Protein AF-A0A821C8C7-F1 (afdb_monomer)

InterPro domains:
  IPR041588 Integrase zinc-binding domain [PF17921] (34-67)

Secondary structure (DSSP, 8-state):
--------------------PPPP-PPB--SSHHHHHHHHHHHH-GGG-TT--HHHHHHHHHTT-B-

Sequence (67 aa):
MARGRQDSTRHKKEYSKKQQMPLPSVPFVPAGRIRADILKIYHDTPGNGAHFGRDKTTRKIQERYYW

Solvent-accessible surface area (backbone atoms only — not comparable to full-atom values): 4496 Å² total; per-residue (Å²): 141,87,82,88,82,86,84,77,83,80,77,77,82,77,76,74,77,73,78,76,70,76,74,75,91,42,54,79,54,69,89,60,68,66,54,56,51,53,52,46,51,40,42,70,33,64,93,72,48,33,77,63,49,71,67,57,41,50,52,60,44,56,74,56,32,44,122

Radius of gyration: 25.51 Å; Cα contacts (8 Å, |Δi|>4): 42; chains: 1; bounding box: 22×43×82 Å

Organism: NCBI:txid392030

Foldseek 3Di:
DDDDDDDDDPPPPDPPPPPPDPQLPAEEDDDDVVVVVLLCCCQPPVVNPHPPDDPSSVVSCSNHYDD

pLDDT: mean 75.04, std 17.38, range [46.56, 96.12]

Structure (mmCIF, N/CA/C/O backbone):
data_AF-A0A821C8C7-F1
#
_entry.id   AF-A0A821C8C7-F1
#
loop_
_atom_site.group_PDB
_atom_site.id
_atom_site.type_symbol
_atom_site.label_atom_id
_atom_site.label_alt_id
_atom_site.label_comp_id
_atom_site.label_asym_id
_atom_site.label_entity_id
_atom_site.label_seq_id
_atom_site.pdbx_PDB_ins_code
_atom_site.Cartn_x
_atom_site.Cartn_y
_atom_site.Cartn_z
_atom_site.occupancy
_atom_site.B_iso_or_equiv
_atom_site.auth_seq_id
_atom_site.auth_comp_id
_atom_site.auth_asym_id
_atom_site.auth_atom_id
_atom_site.pdbx_PDB_model_num
ATOM 1 N N . MET A 1 1 ? 9.398 34.111 69.643 1.00 49.59 1 MET A N 1
ATOM 2 C CA . MET A 1 1 ? 9.203 32.798 68.989 1.00 49.59 1 MET A CA 1
ATOM 3 C C . MET A 1 1 ? 7.959 32.866 68.110 1.00 49.59 1 MET A C 1
ATOM 5 O O . MET A 1 1 ? 6.880 32.967 68.664 1.00 49.59 1 MET A O 1
ATOM 9 N N . ALA A 1 2 ? 8.087 32.834 66.781 1.00 48.03 2 ALA A N 1
ATOM 10 C CA . ALA A 1 2 ? 7.004 32.448 65.867 1.00 48.03 2 ALA A CA 1
ATOM 11 C C . ALA A 1 2 ? 7.624 32.075 64.512 1.00 48.03 2 ALA A C 1
ATOM 13 O O . ALA A 1 2 ? 8.390 32.845 63.939 1.00 48.03 2 ALA A O 1
ATOM 14 N N . ARG A 1 3 ? 7.370 30.842 64.072 1.00 46.56 3 ARG A N 1
ATOM 15 C CA . ARG A 1 3 ? 7.943 30.202 62.885 1.00 46.56 3 ARG A CA 1
ATOM 16 C C . ARG A 1 3 ? 7.021 30.408 61.681 1.00 46.56 3 ARG A C 1
ATOM 18 O O . ARG A 1 3 ? 5.825 30.204 61.820 1.00 46.56 3 ARG A O 1
ATOM 25 N N . GLY A 1 4 ? 7.629 30.638 60.516 1.00 49.09 4 GLY A N 1
ATOM 26 C CA . GLY A 1 4 ? 7.317 29.943 59.261 1.00 49.09 4 GLY A CA 1
ATOM 27 C C . GLY A 1 4 ? 6.051 30.324 58.485 1.00 49.09 4 GLY A C 1
ATOM 28 O O . GLY A 1 4 ? 4.940 30.113 58.947 1.00 49.09 4 GLY A O 1
ATOM 29 N N . ARG A 1 5 ? 6.227 30.662 57.205 1.00 46.62 5 ARG A N 1
ATOM 30 C CA . ARG A 1 5 ? 5.892 29.763 56.083 1.00 46.62 5 ARG A CA 1
ATOM 31 C C . ARG A 1 5 ? 6.389 30.366 54.773 1.00 46.62 5 ARG A C 1
ATOM 33 O O . ARG A 1 5 ? 6.176 31.535 54.490 1.00 46.62 5 ARG A O 1
ATOM 40 N N . GLN A 1 6 ? 7.091 29.536 54.016 1.00 50.00 6 GLN A N 1
ATOM 41 C CA . GLN A 1 6 ? 7.500 29.780 52.642 1.00 50.00 6 GLN A CA 1
ATOM 42 C C . GLN A 1 6 ? 6.284 29.508 51.750 1.00 50.00 6 GLN A C 1
ATOM 44 O O . GLN A 1 6 ? 5.750 28.401 51.814 1.00 50.00 6 GLN A O 1
ATOM 49 N N . ASP A 1 7 ? 5.871 30.460 50.915 1.00 48.72 7 ASP A N 1
ATOM 50 C CA . ASP A 1 7 ? 4.947 30.176 49.815 1.00 48.72 7 ASP A CA 1
ATOM 51 C C . ASP A 1 7 ? 5.745 30.049 48.518 1.00 48.72 7 ASP A C 1
ATOM 53 O O . ASP A 1 7 ? 6.187 31.015 47.897 1.00 48.72 7 ASP A O 1
ATOM 57 N N . SER A 1 8 ? 5.998 28.789 48.172 1.00 50.53 8 SER A N 1
ATOM 58 C CA . SER A 1 8 ? 6.644 28.363 46.941 1.00 50.53 8 SER A CA 1
ATOM 59 C C . SER A 1 8 ? 5.683 28.594 45.776 1.00 50.53 8 SER A C 1
ATOM 61 O O . SER A 1 8 ? 4.615 27.982 45.686 1.00 50.53 8 SER A O 1
ATOM 63 N N . THR A 1 9 ? 6.063 29.486 44.865 1.00 58.50 9 THR A N 1
ATOM 64 C CA . THR A 1 9 ? 5.364 29.727 43.606 1.00 58.50 9 THR A CA 1
ATOM 65 C C . THR A 1 9 ? 5.394 28.463 42.745 1.00 58.50 9 THR A C 1
ATOM 67 O O . THR A 1 9 ? 6.381 28.103 42.100 1.00 58.50 9 THR A O 1
ATOM 70 N N . ARG A 1 10 ? 4.258 27.762 42.753 1.00 56.62 10 ARG A N 1
ATOM 71 C CA . ARG A 1 10 ? 3.974 26.559 41.970 1.00 56.62 10 ARG A CA 1
ATOM 72 C C . ARG A 1 10 ? 3.989 26.898 40.477 1.00 56.62 10 ARG A C 1
ATOM 74 O O . ARG A 1 10 ? 2.968 27.275 39.906 1.00 56.62 10 ARG A O 1
ATOM 81 N N . HIS A 1 11 ? 5.145 26.748 39.838 1.00 54.97 11 HIS A N 1
ATOM 82 C CA . HIS A 1 11 ? 5.272 26.812 38.384 1.00 54.97 11 HIS A CA 1
ATOM 83 C C . HIS A 1 11 ? 4.430 25.691 37.759 1.00 54.97 11 HIS A C 1
ATOM 85 O O . HIS A 1 11 ? 4.759 24.505 37.851 1.00 54.97 11 HIS A O 1
ATOM 91 N N . LYS A 1 12 ? 3.304 26.068 37.145 1.00 55.59 12 LYS A N 1
ATOM 92 C CA . LYS A 1 12 ? 2.512 25.185 36.288 1.00 55.59 12 LYS A CA 1
ATOM 93 C C . LYS A 1 12 ? 3.393 24.770 35.108 1.00 55.59 12 LYS A C 1
ATOM 95 O O . LYS A 1 12 ? 3.753 25.602 34.284 1.00 55.59 12 LYS A O 1
ATOM 100 N N . LYS A 1 13 ? 3.733 23.481 35.017 1.00 53.53 13 LYS A N 1
ATOM 101 C CA . LYS A 1 13 ? 4.231 22.888 33.771 1.00 53.53 13 LYS A CA 1
ATOM 102 C C . LYS A 1 13 ? 3.077 22.883 32.778 1.00 53.53 13 LYS A C 1
ATOM 104 O O . LYS A 1 13 ? 2.173 22.055 32.865 1.00 53.53 13 LYS A O 1
ATOM 109 N N . GLU A 1 14 ? 3.095 23.849 31.878 1.00 52.19 14 GLU A N 1
ATOM 110 C CA . GLU A 1 14 ? 2.203 23.907 30.735 1.00 52.19 14 GLU A CA 1
ATOM 111 C C . GLU A 1 14 ? 2.634 22.807 29.761 1.00 52.19 14 GLU A C 1
ATOM 113 O O . GLU A 1 14 ? 3.638 22.909 29.057 1.00 52.19 14 GLU A O 1
ATOM 118 N N . TYR A 1 15 ? 1.922 21.681 29.791 1.00 48.81 15 TYR A N 1
ATOM 119 C CA . TYR A 1 15 ? 2.066 20.657 28.768 1.00 48.81 15 TYR A CA 1
ATOM 120 C C . TYR A 1 15 ? 1.549 21.255 27.462 1.00 48.81 15 TYR A C 1
ATOM 122 O O . TYR A 1 15 ? 0.340 21.363 27.255 1.00 48.81 15 TYR A O 1
ATOM 130 N N . SER A 1 16 ? 2.481 21.672 26.60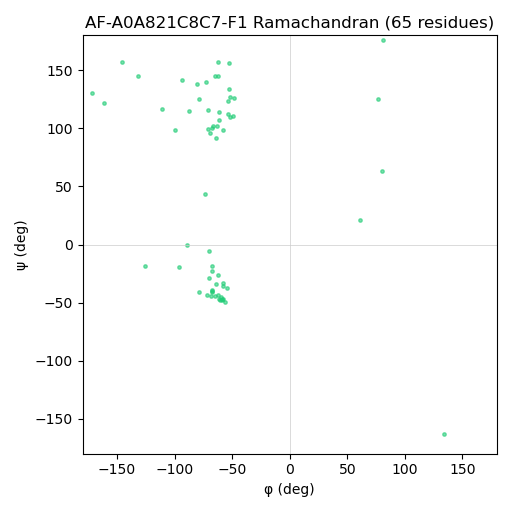3 1.00 56.16 16 SER A N 1
ATOM 131 C CA . SER A 1 16 ? 2.207 22.058 25.223 1.00 56.16 16 SER A CA 1
ATOM 132 C C . SER A 1 16 ? 1.361 20.960 24.580 1.00 56.16 16 SER A C 1
ATOM 134 O O . SER A 1 16 ? 1.822 19.827 24.399 1.00 56.16 16 SER A O 1
ATOM 136 N N . LYS A 1 17 ? 0.088 21.276 24.308 1.00 56.62 17 LYS A N 1
ATOM 137 C CA . LYS A 1 17 ? -0.814 20.431 23.527 1.00 56.62 17 LYS A CA 1
ATOM 138 C C . LYS A 1 17 ? -0.146 20.232 22.174 1.00 56.62 17 LYS A C 1
ATOM 140 O O . LYS A 1 17 ? -0.222 21.111 21.31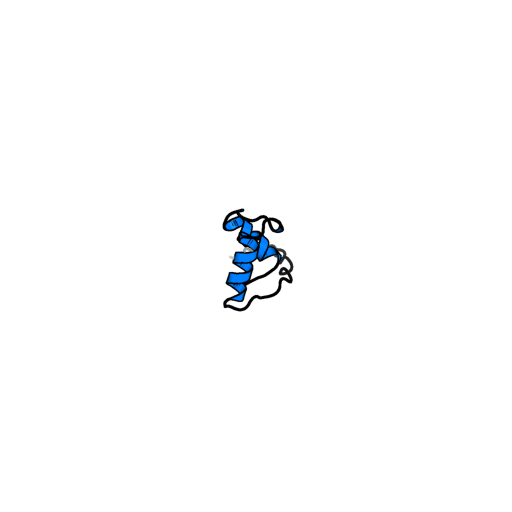9 1.00 56.62 17 LYS A O 1
ATOM 145 N N . LYS A 1 18 ? 0.531 19.095 21.990 1.00 59.25 18 LYS A N 1
ATOM 146 C CA . LYS A 1 18 ? 0.963 18.655 20.665 1.00 59.25 18 LYS A CA 1
ATOM 147 C C . LYS A 1 18 ? -0.294 18.658 19.812 1.00 59.25 18 LYS A C 1
ATOM 149 O O . LYS A 1 18 ? -1.232 17.926 20.116 1.00 59.25 18 LYS A O 1
ATOM 154 N N . GLN A 1 19 ? -0.337 19.563 18.840 1.00 59.44 19 GLN A N 1
ATOM 155 C CA . GLN A 1 19 ? -1.435 19.678 17.898 1.00 59.44 19 GLN A CA 1
ATOM 156 C C . GLN A 1 19 ? -1.644 18.288 17.308 1.00 59.44 19 GLN A C 1
ATOM 158 O O . GLN A 1 19 ? -0.768 17.745 16.634 1.00 59.44 19 GLN A O 1
ATOM 163 N N . GLN A 1 20 ? -2.757 17.667 17.678 1.00 55.88 20 GLN A N 1
ATOM 164 C CA . GLN A 1 20 ? -3.144 16.372 17.167 1.00 55.88 20 GLN A CA 1
ATOM 165 C C . GLN A 1 20 ? -3.503 16.629 15.708 1.00 55.88 20 GLN A C 1
ATOM 167 O O . GLN A 1 20 ? -4.577 17.152 15.420 1.00 55.88 20 GLN A O 1
ATO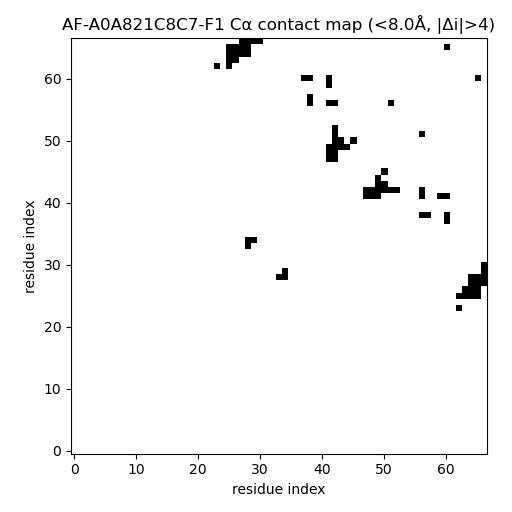M 172 N N . MET A 1 21 ? -2.544 16.398 14.804 1.00 55.62 21 MET A N 1
ATOM 173 C CA . MET A 1 21 ? -2.813 16.484 13.373 1.00 55.62 21 MET A CA 1
ATOM 174 C C . MET A 1 21 ? -4.020 15.586 13.099 1.00 55.62 21 MET A C 1
ATOM 176 O O . MET A 1 21 ? -4.060 14.478 13.652 1.00 55.62 21 MET A O 1
ATOM 180 N N . PRO A 1 22 ? -5.020 16.055 12.331 1.00 61.56 22 PRO A N 1
ATOM 181 C CA . PRO A 1 22 ? -6.172 15.231 12.017 1.00 61.56 22 PRO A CA 1
ATOM 182 C C . PRO A 1 22 ? -5.640 13.917 11.461 1.00 61.56 22 PRO A C 1
ATOM 184 O O . PRO A 1 22 ? -4.771 13.924 10.584 1.00 61.56 22 PRO A O 1
ATOM 187 N N . LEU A 1 23 ? -6.093 12.803 12.044 1.00 61.62 23 LEU A N 1
ATOM 188 C CA . LEU A 1 23 ? -5.764 11.482 11.528 1.00 61.62 23 LEU A CA 1
ATOM 189 C C . LEU A 1 23 ? -6.037 11.536 10.024 1.00 61.62 23 LEU A C 1
ATOM 191 O O . LEU A 1 23 ? -7.134 11.971 9.650 1.00 61.62 23 LEU A O 1
ATOM 195 N N . PRO A 1 24 ? -5.064 11.186 9.163 1.00 60.03 24 PRO A N 1
ATOM 196 C CA . PRO A 1 24 ? -5.351 11.109 7.746 1.00 60.03 24 PRO A CA 1
ATOM 197 C C . PRO A 1 24 ? -6.564 10.189 7.619 1.00 60.03 24 PRO A C 1
ATOM 199 O O . PRO A 1 24 ? -6.552 9.079 8.151 1.00 60.03 24 PRO A O 1
ATOM 202 N N . SER A 1 25 ? -7.641 10.672 6.995 1.00 77.19 25 SER A N 1
ATOM 203 C CA . SER A 1 25 ? -8.875 9.907 6.777 1.00 77.19 25 SER A CA 1
ATOM 204 C C . SER A 1 25 ? -8.655 8.852 5.689 1.00 77.19 25 SER A C 1
ATOM 206 O O . SER A 1 25 ? -9.435 8.723 4.745 1.00 77.19 25 SER A O 1
ATOM 208 N N . VAL A 1 26 ? -7.517 8.174 5.750 1.00 82.38 26 VAL A N 1
ATOM 209 C CA . VAL A 1 26 ? -7.140 7.132 4.821 1.00 82.38 26 VAL A CA 1
ATOM 210 C C . VAL A 1 26 ? -7.851 5.853 5.254 1.00 82.38 26 VAL A C 1
ATOM 212 O O . VAL A 1 26 ? -7.976 5.603 6.451 1.00 82.38 26 VAL A O 1
ATOM 215 N N . PRO A 1 27 ? -8.390 5.061 4.320 1.00 89.31 27 PRO A N 1
ATOM 216 C CA . PRO A 1 27 ? -9.100 3.831 4.644 1.00 89.31 27 PRO A CA 1
ATOM 217 C C . PRO A 1 27 ? -8.186 2.773 5.277 1.00 89.31 27 PRO A C 1
ATOM 219 O O . PRO A 1 27 ? -7.015 2.629 4.905 1.00 89.31 27 PRO A O 1
ATOM 222 N N . PHE A 1 28 ? -8.754 2.002 6.210 1.00 91.81 28 PHE A N 1
ATOM 223 C CA . PHE A 1 28 ? -8.098 0.837 6.802 1.00 91.81 28 PHE A CA 1
ATOM 224 C C . PHE A 1 28 ? -8.034 -0.308 5.802 1.00 91.81 28 PHE A C 1
ATOM 226 O O . PHE A 1 28 ? -9.024 -0.597 5.126 1.00 91.81 28 PHE A O 1
ATOM 233 N N . VAL A 1 29 ? -6.912 -1.024 5.783 1.00 93.00 29 VAL A N 1
ATOM 234 C CA . VAL A 1 29 ? -6.769 -2.235 4.974 1.00 93.00 29 VAL A CA 1
ATOM 235 C C . VAL A 1 29 ? -6.680 -3.473 5.879 1.00 93.00 29 VAL A C 1
ATOM 237 O O . VAL A 1 29 ? -5.709 -3.625 6.634 1.00 93.00 29 VAL A O 1
ATOM 240 N N . PRO A 1 30 ? -7.646 -4.410 5.803 1.00 93.81 30 PRO A N 1
ATOM 241 C CA . PRO A 1 30 ? -7.594 -5.640 6.586 1.00 93.81 30 PRO A CA 1
ATOM 242 C C . PRO A 1 30 ? -6.377 -6.493 6.208 1.00 93.81 30 PRO A C 1
ATOM 244 O O . PRO A 1 30 ? -5.794 -6.356 5.130 1.00 93.81 30 PRO A O 1
ATOM 247 N N . ALA A 1 31 ? -5.954 -7.367 7.120 1.00 93.06 31 ALA A N 1
ATOM 248 C CA . ALA A 1 31 ? -4.873 -8.306 6.843 1.00 93.06 31 ALA A CA 1
ATOM 249 C C . ALA A 1 31 ? -5.259 -9.268 5.708 1.00 93.06 31 ALA A C 1
ATOM 251 O O . ALA A 1 31 ? -6.416 -9.667 5.589 1.00 93.06 31 ALA A O 1
ATOM 252 N N . GLY A 1 32 ? -4.283 -9.648 4.881 1.00 95.06 32 GLY A N 1
ATOM 253 C CA . GLY A 1 32 ? -4.479 -10.604 3.791 1.00 95.06 32 GLY A CA 1
ATOM 254 C C . GLY A 1 32 ? -3.859 -10.155 2.471 1.00 95.06 32 GLY A C 1
ATOM 255 O O . GLY A 1 32 ? -3.015 -9.257 2.432 1.00 95.06 32 GLY A O 1
ATOM 256 N N . ARG A 1 33 ? -4.298 -10.797 1.379 1.00 96.12 33 ARG A N 1
ATOM 257 C CA . ARG A 1 33 ? -3.752 -10.603 0.021 1.00 96.12 33 ARG A CA 1
ATOM 258 C C . ARG A 1 33 ? -3.836 -9.159 -0.461 1.00 96.12 33 ARG A C 1
ATOM 260 O O . ARG A 1 33 ? -2.891 -8.685 -1.073 1.00 96.12 33 ARG A O 1
ATOM 267 N N . ILE A 1 34 ? -4.876 -8.432 -0.059 1.00 95.12 34 ILE A N 1
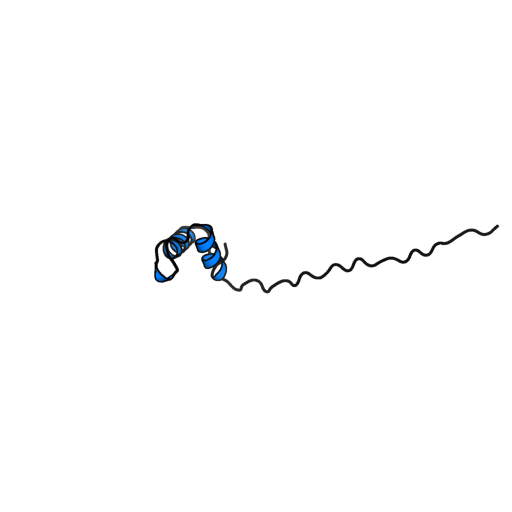ATOM 268 C CA . ILE A 1 34 ? -5.070 -7.026 -0.424 1.00 95.12 34 ILE A CA 1
ATOM 269 C C . ILE A 1 34 ? -3.864 -6.136 -0.073 1.00 95.12 34 ILE A C 1
ATOM 271 O O . ILE A 1 34 ? -3.488 -5.282 -0.869 1.00 95.12 34 ILE A O 1
ATOM 275 N N . ARG A 1 35 ? -3.189 -6.365 1.065 1.00 94.75 35 ARG A N 1
ATOM 276 C C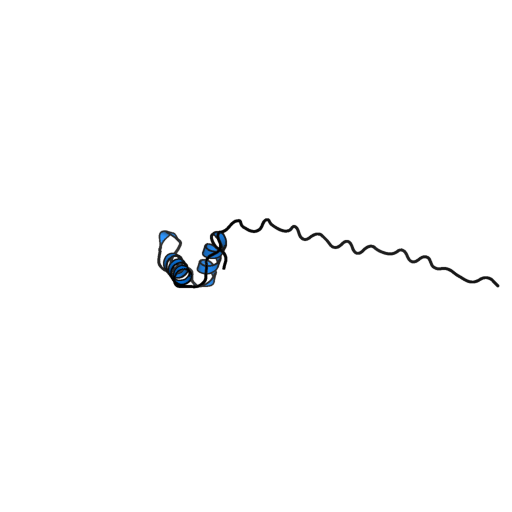A . ARG A 1 35 ? -1.982 -5.600 1.435 1.00 94.75 35 ARG A CA 1
ATOM 277 C C . ARG A 1 35 ? -0.819 -5.900 0.487 1.00 94.75 35 ARG A C 1
ATOM 279 O O . ARG A 1 35 ? -0.092 -4.987 0.105 1.00 94.75 35 ARG A O 1
ATOM 286 N N . ALA A 1 36 ? -0.654 -7.168 0.106 1.00 94.25 36 ALA A N 1
ATOM 287 C CA . ALA A 1 36 ? 0.378 -7.598 -0.834 1.00 94.25 36 ALA A CA 1
ATOM 288 C C . ALA A 1 36 ? 0.113 -7.058 -2.246 1.00 94.25 36 ALA A C 1
ATOM 290 O O . ALA A 1 36 ? 1.041 -6.591 -2.901 1.00 94.25 36 ALA A O 1
ATOM 291 N N . ASP A 1 37 ? -1.148 -7.048 -2.677 1.00 94.75 37 ASP A N 1
ATOM 292 C CA . ASP A 1 37 ? -1.552 -6.506 -3.973 1.00 94.75 37 ASP A CA 1
ATOM 293 C C . ASP A 1 37 ? -1.305 -4.992 -4.040 1.00 94.75 37 ASP A C 1
ATOM 295 O O . ASP A 1 37 ? -0.708 -4.511 -5.002 1.00 94.75 37 ASP A O 1
ATOM 299 N N . ILE A 1 38 ? -1.661 -4.241 -2.987 1.00 92.50 38 ILE A N 1
ATOM 300 C CA . ILE A 1 38 ? -1.358 -2.802 -2.884 1.00 92.50 38 ILE A CA 1
ATOM 301 C C . ILE A 1 38 ? 0.155 -2.563 -2.961 1.00 92.50 38 ILE A C 1
ATOM 303 O O . ILE A 1 38 ? 0.603 -1.721 -3.740 1.00 92.50 38 ILE A O 1
ATOM 307 N N . LEU A 1 39 ? 0.954 -3.317 -2.198 1.00 91.38 39 LEU A N 1
ATOM 308 C CA . LEU A 1 39 ? 2.416 -3.213 -2.237 1.00 91.38 39 LEU A CA 1
ATOM 309 C C . LEU A 1 39 ? 2.966 -3.474 -3.643 1.00 91.38 39 LEU A C 1
ATOM 311 O O . LEU A 1 39 ? 3.771 -2.684 -4.137 1.00 91.38 39 LE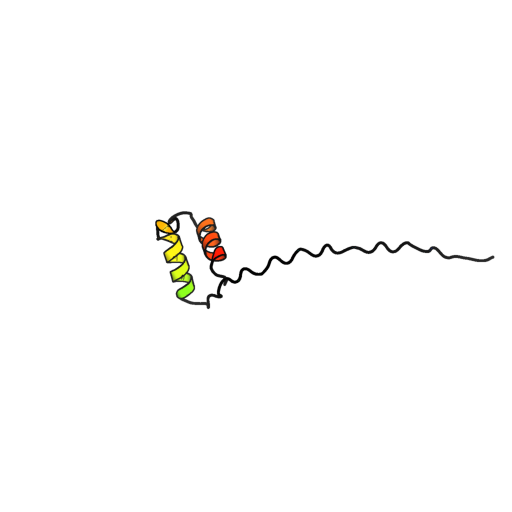U A O 1
ATOM 315 N N . LYS A 1 40 ? 2.502 -4.542 -4.300 1.00 91.62 40 LYS A N 1
ATOM 316 C CA . LYS A 1 40 ? 2.931 -4.921 -5.647 1.00 91.62 40 LYS A CA 1
ATOM 317 C C . LYS A 1 40 ? 2.595 -3.841 -6.673 1.00 91.62 40 LYS A C 1
ATOM 319 O O . LYS A 1 40 ? 3.463 -3.435 -7.435 1.00 91.62 40 LYS A O 1
ATOM 324 N N . ILE A 1 41 ? 1.370 -3.314 -6.653 1.00 91.12 41 ILE A N 1
ATOM 325 C CA . ILE A 1 41 ? 0.938 -2.257 -7.578 1.00 91.12 41 ILE A CA 1
ATOM 326 C C . ILE A 1 41 ? 1.824 -1.014 -7.436 1.00 91.12 41 ILE A C 1
ATOM 328 O O . ILE A 1 41 ? 2.281 -0.473 -8.443 1.00 91.12 41 ILE A O 1
ATOM 332 N N . TYR A 1 42 ? 2.085 -0.558 -6.208 1.00 89.88 42 TYR A N 1
ATOM 333 C CA . TYR A 1 42 ? 2.909 0.635 -5.977 1.00 89.88 42 TYR A CA 1
ATOM 334 C C . TYR A 1 42 ? 4.391 0.418 -6.295 1.00 89.88 42 TYR A C 1
ATOM 336 O O . TYR A 1 42 ? 5.069 1.373 -6.667 1.00 89.88 42 TYR A O 1
ATOM 344 N N . HIS A 1 43 ? 4.886 -0.811 -6.165 1.00 87.94 43 HIS A N 1
ATOM 345 C CA . HIS A 1 43 ? 6.265 -1.154 -6.490 1.00 87.94 43 HIS A CA 1
ATOM 346 C C . HIS A 1 43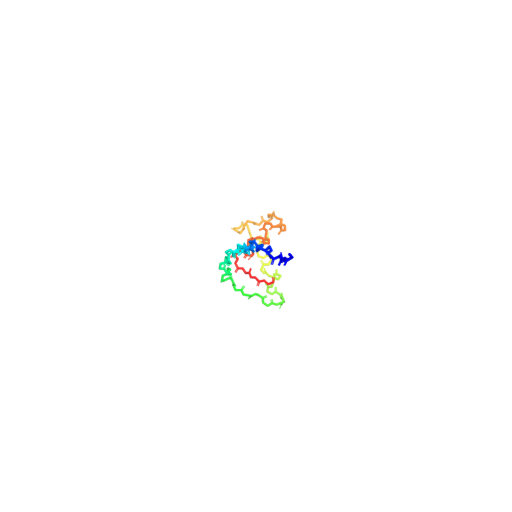 ? 6.501 -1.330 -7.999 1.00 87.94 43 HIS A C 1
ATOM 348 O O . HIS A 1 43 ? 7.524 -0.866 -8.506 1.00 87.94 43 HIS A O 1
ATOM 354 N N . ASP A 1 44 ? 5.561 -1.965 -8.707 1.00 87.06 44 ASP A N 1
ATOM 355 C CA . ASP A 1 44 ? 5.741 -2.413 -10.094 1.00 87.06 44 ASP A CA 1
ATOM 356 C C . ASP A 1 44 ? 5.182 -1.425 -11.136 1.00 87.06 44 ASP A C 1
ATOM 358 O O . ASP A 1 44 ? 5.568 -1.486 -12.300 1.00 87.06 44 ASP A O 1
ATOM 362 N N . THR A 1 45 ? 4.283 -0.502 -10.760 1.00 83.75 45 THR A N 1
ATOM 363 C CA . THR A 1 45 ? 3.627 0.413 -11.721 1.00 83.75 45 THR A CA 1
ATOM 364 C C . THR A 1 45 ? 4.442 1.691 -11.959 1.00 83.75 45 THR A C 1
ATOM 366 O O . THR A 1 45 ? 4.524 2.530 -11.054 1.00 83.75 45 THR A O 1
ATOM 369 N N . PRO A 1 46 ? 4.978 1.941 -13.175 1.00 74.81 46 PRO A N 1
ATOM 370 C CA . PRO A 1 46 ? 5.819 3.111 -13.448 1.00 74.81 46 PRO A CA 1
ATOM 371 C C . PRO A 1 46 ? 5.131 4.449 -13.150 1.00 74.81 46 PRO A C 1
ATOM 373 O O . PRO A 1 46 ? 5.764 5.355 -12.617 1.00 74.81 46 PRO A O 1
ATOM 376 N N . GLY A 1 47 ? 3.820 4.556 -13.403 1.00 70.44 47 GLY A N 1
ATOM 377 C CA . G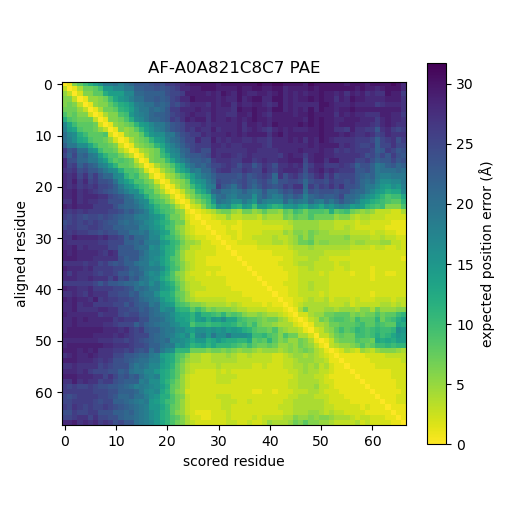LY A 1 47 ? 3.028 5.771 -13.155 1.00 70.44 47 GLY A CA 1
ATOM 378 C C . GLY A 1 47 ? 2.859 6.144 -11.675 1.00 70.44 47 GLY A C 1
ATOM 379 O O . GLY A 1 47 ? 2.676 7.315 -11.354 1.00 70.44 47 GLY A O 1
ATOM 380 N N . ASN A 1 48 ? 3.004 5.183 -10.757 1.00 66.56 48 ASN A N 1
ATOM 381 C CA . ASN A 1 48 ? 3.073 5.451 -9.315 1.00 66.56 48 ASN A CA 1
ATOM 382 C C . ASN A 1 48 ? 4.511 5.705 -8.842 1.00 66.56 48 ASN A C 1
ATOM 384 O O . ASN A 1 48 ? 4.734 6.023 -7.670 1.00 66.56 48 ASN A O 1
ATOM 388 N N . GLY A 1 49 ? 5.466 5.646 -9.770 1.00 63.12 49 GLY A N 1
ATOM 389 C CA . GLY A 1 49 ? 6.889 5.706 -9.522 1.00 63.12 49 GLY A CA 1
ATOM 390 C C . GLY A 1 49 ? 7.442 4.361 -9.065 1.00 63.12 49 GLY A C 1
ATOM 391 O O . GLY A 1 49 ? 7.906 4.204 -7.938 1.00 63.12 49 GLY A O 1
ATOM 392 N N . ALA A 1 50 ? 7.351 3.376 -9.955 1.00 66.06 50 ALA A N 1
ATOM 393 C CA . ALA A 1 50 ? 7.937 2.060 -9.741 1.00 66.06 50 ALA A CA 1
ATOM 394 C C . ALA A 1 50 ? 9.427 2.145 -9.382 1.00 66.06 50 ALA A C 1
ATOM 396 O O . ALA A 1 50 ? 10.125 3.098 -9.733 1.00 66.06 50 ALA A O 1
ATOM 397 N N . HIS A 1 51 ? 9.915 1.107 -8.703 1.00 74.19 51 HIS A N 1
ATOM 398 C CA . HIS A 1 51 ? 11.335 0.920 -8.380 1.00 74.19 51 HIS A CA 1
ATOM 399 C C . HIS A 1 51 ? 11.969 2.013 -7.503 1.00 74.19 51 HIS A C 1
ATOM 401 O O . HIS A 1 51 ? 13.191 2.128 -7.428 1.00 74.19 51 HIS A O 1
ATOM 407 N N . PHE A 1 52 ? 11.172 2.789 -6.763 1.00 73.50 52 PHE A N 1
ATOM 408 C CA . PHE A 1 52 ? 11.701 3.759 -5.799 1.00 73.50 52 PHE A CA 1
ATOM 409 C C . PHE A 1 52 ? 12.358 3.136 -4.553 1.00 73.50 52 PHE A C 1
ATOM 411 O O . PHE A 1 52 ? 12.912 3.864 -3.724 1.00 73.50 52 PHE A O 1
ATOM 418 N N . GLY A 1 53 ? 12.283 1.814 -4.398 1.00 80.50 53 GLY A N 1
ATOM 419 C CA . GLY A 1 53 ? 12.718 1.102 -3.203 1.00 80.50 53 GLY A CA 1
ATOM 420 C C . GLY A 1 53 ? 11.682 1.138 -2.075 1.00 80.50 53 GLY A C 1
ATOM 421 O O . GLY A 1 53 ? 10.620 1.763 -2.173 1.00 80.50 53 GLY A O 1
ATOM 422 N N . ARG A 1 54 ? 11.989 0.428 -0.986 1.00 85.94 54 ARG A N 1
ATOM 423 C CA . ARG A 1 54 ? 11.059 0.136 0.118 1.00 85.94 54 ARG A CA 1
ATOM 424 C C . ARG A 1 54 ? 10.447 1.386 0.756 1.00 85.94 54 ARG A C 1
ATOM 426 O O . ARG A 1 54 ? 9.228 1.460 0.907 1.00 85.94 54 ARG A O 1
ATOM 433 N N . ASP A 1 55 ? 11.269 2.366 1.114 1.00 88.50 55 ASP A N 1
ATOM 434 C CA . ASP A 1 55 ? 10.832 3.482 1.964 1.00 88.50 55 ASP A CA 1
ATOM 435 C C . ASP A 1 55 ? 9.897 4.437 1.222 1.00 88.50 55 ASP A C 1
ATOM 437 O O . ASP A 1 55 ? 8.843 4.821 1.728 1.00 88.50 55 ASP A O 1
ATOM 441 N N . LYS A 1 56 ? 10.239 4.767 -0.025 1.00 87.56 56 LYS A N 1
ATOM 442 C CA . LYS A 1 56 ? 9.419 5.630 -0.884 1.00 87.56 56 LYS A CA 1
ATOM 443 C C . LYS A 1 56 ? 8.097 4.963 -1.266 1.00 87.56 56 LYS A C 1
ATOM 445 O O . LYS A 1 56 ? 7.065 5.631 -1.264 1.00 87.56 56 LYS A O 1
ATOM 450 N N . THR A 1 57 ? 8.120 3.656 -1.535 1.00 89.88 57 THR A N 1
ATOM 451 C CA . THR A 1 57 ? 6.905 2.865 -1.789 1.00 89.88 57 THR A CA 1
ATOM 452 C C . THR A 1 57 ? 5.988 2.897 -0.566 1.00 89.88 57 THR A C 1
ATOM 454 O O . THR A 1 57 ? 4.810 3.230 -0.677 1.00 89.88 57 THR A O 1
ATOM 457 N N . THR A 1 58 ? 6.545 2.650 0.623 1.00 89.62 58 THR A N 1
ATOM 458 C CA . THR A 1 58 ? 5.792 2.651 1.887 1.00 89.62 58 THR A CA 1
ATOM 459 C C . THR A 1 58 ? 5.198 4.025 2.190 1.00 89.62 58 THR A C 1
ATOM 461 O O . THR A 1 58 ? 4.024 4.118 2.533 1.00 89.62 58 THR A O 1
ATOM 464 N N . ARG A 1 59 ? 5.965 5.105 1.994 1.00 90.00 59 ARG A N 1
ATOM 465 C CA . ARG A 1 59 ? 5.486 6.478 2.208 1.00 90.00 59 ARG A CA 1
ATOM 466 C C . ARG A 1 59 ? 4.283 6.818 1.321 1.00 90.00 59 ARG A C 1
ATOM 468 O O . ARG A 1 59 ? 3.292 7.330 1.825 1.00 90.00 59 ARG A O 1
ATOM 475 N N . LYS A 1 60 ? 4.327 6.474 0.030 1.00 88.50 60 LYS A N 1
ATOM 476 C CA . LYS A 1 60 ? 3.197 6.697 -0.893 1.00 88.5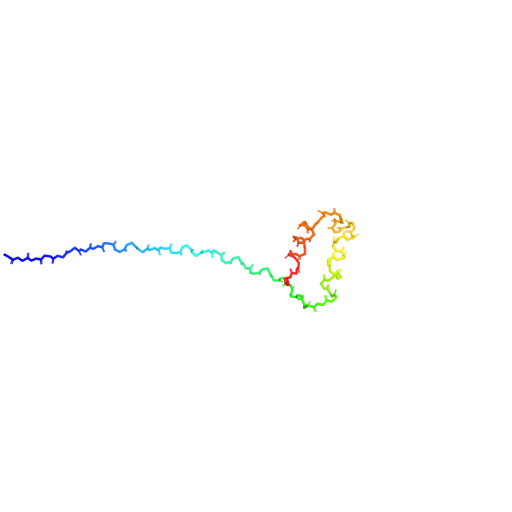0 60 LYS A CA 1
ATOM 477 C C . LYS A 1 60 ? 1.951 5.893 -0.533 1.00 88.50 60 LYS A C 1
ATOM 479 O O . LYS A 1 60 ? 0.832 6.341 -0.767 1.00 88.50 60 LYS A O 1
ATOM 484 N N . ILE A 1 61 ? 2.142 4.695 0.006 1.00 91.19 61 ILE A N 1
ATOM 485 C CA . ILE A 1 61 ? 1.042 3.864 0.492 1.00 91.19 61 ILE A CA 1
ATOM 486 C C . ILE A 1 61 ? 0.413 4.499 1.737 1.00 91.19 61 ILE A C 1
ATOM 488 O O . ILE A 1 61 ? -0.807 4.608 1.795 1.00 91.19 61 ILE A O 1
ATOM 492 N N . GLN A 1 62 ? 1.226 4.978 2.683 1.00 90.88 62 GLN A N 1
ATOM 493 C CA . GLN A 1 62 ? 0.765 5.641 3.912 1.00 90.88 62 GLN A CA 1
ATOM 494 C C . GLN A 1 62 ? -0.011 6.938 3.649 1.00 90.88 62 GLN A C 1
ATOM 496 O O . GLN A 1 62 ? -0.866 7.321 4.442 1.00 90.88 62 GLN A O 1
ATOM 501 N N . GLU A 1 63 ? 0.246 7.603 2.521 1.00 89.81 63 GLU A N 1
ATOM 502 C CA . GLU A 1 63 ? -0.539 8.761 2.075 1.00 89.81 63 GLU A CA 1
ATOM 503 C C . GLU A 1 63 ? -1.982 8.390 1.684 1.00 89.81 63 GLU A C 1
ATOM 505 O O . GLU A 1 63 ? -2.834 9.275 1.610 1.00 89.81 63 GLU A O 1
ATOM 510 N N . ARG A 1 64 ? -2.278 7.108 1.415 1.00 90.44 64 ARG A N 1
ATOM 511 C CA . ARG A 1 64 ? -3.589 6.655 0.907 1.00 90.44 64 ARG A CA 1
ATOM 512 C C . ARG A 1 64 ? -4.263 5.560 1.717 1.00 90.44 64 ARG A C 1
ATOM 514 O O . ARG A 1 64 ? -5.466 5.386 1.570 1.00 90.44 64 ARG A O 1
ATOM 521 N N . TYR A 1 65 ? -3.526 4.838 2.546 1.00 91.88 65 TYR A N 1
ATOM 522 C CA . TYR A 1 65 ? -4.018 3.698 3.310 1.00 91.88 65 TYR A CA 1
ATOM 523 C C . TYR A 1 65 ? -3.327 3.638 4.671 1.00 91.88 65 TYR A C 1
ATOM 525 O O . TYR A 1 65 ? -2.197 4.103 4.817 1.00 91.88 65 TYR A O 1
ATOM 533 N N . TYR A 1 66 ? -3.963 2.991 5.647 1.00 91.31 66 TYR A N 1
ATOM 534 C CA . TYR A 1 66 ? -3.298 2.600 6.890 1.00 91.31 66 TYR A CA 1
ATOM 535 C C . TYR A 1 66 ? -3.578 1.140 7.234 1.00 91.31 66 TYR A C 1
ATOM 537 O O . TYR A 1 66 ? -4.672 0.628 6.972 1.00 91.31 66 TYR A O 1
ATOM 545 N N . TRP A 1 67 ? -2.577 0.477 7.816 1.00 91.31 67 TRP A N 1
ATOM 546 C CA . TRP A 1 67 ? -2.689 -0.847 8.418 1.00 91.31 67 TRP A CA 1
ATOM 547 C C . TRP A 1 67 ? -1.471 -1.219 9.264 1.00 91.31 67 TRP A C 1
ATOM 549 O O . TRP A 1 67 ? -0.446 -0.508 9.166 1.00 91.31 67 TRP A O 1
#

Mean predicted aligned error: 14.22 Å